Protein AF-A0A1G0I702-F1 (afdb_monomer_lite)

pLDDT: mean 79.01, std 14.7, range [36.5, 93.0]

Radius of gyration: 29.24 Å; chains: 1; bounding box: 63×50×87 Å

Structure (mmCIF, N/CA/C/O backbone):
data_AF-A0A1G0I702-F1
#
_entry.id   AF-A0A1G0I702-F1
#
loop_
_atom_site.group_PDB
_atom_site.id
_atom_site.type_symbol
_atom_site.label_atom_id
_atom_site.label_alt_id
_atom_site.label_comp_id
_atom_site.label_asym_id
_atom_site.label_entity_id
_atom_site.label_seq_id
_atom_site.pdbx_PDB_ins_code
_atom_site.Cartn_x
_atom_site.Cartn_y
_atom_site.Cartn_z
_atom_site.occupancy
_atom_site.B_iso_or_equiv
_atom_site.auth_seq_id
_atom_site.auth_comp_id
_atom_site.auth_asym_id
_atom_site.auth_atom_id
_atom_site.pdbx_PDB_model_num
ATOM 1 N N . MET A 1 1 ? -5.060 -21.323 52.479 1.00 36.50 1 MET A N 1
ATOM 2 C CA . MET A 1 1 ? -6.118 -22.243 52.956 1.00 36.50 1 MET A CA 1
ATOM 3 C C . MET A 1 1 ? -7.042 -21.430 53.844 1.00 36.50 1 MET A C 1
ATOM 5 O O . MET A 1 1 ? -6.517 -20.681 54.644 1.00 36.50 1 MET A O 1
ATOM 9 N N . SER A 1 2 ? -8.364 -21.471 53.784 1.00 40.88 2 SER A N 1
ATOM 10 C CA . SER A 1 2 ? -9.323 -22.079 52.866 1.00 40.88 2 SER A CA 1
ATOM 11 C C . SER A 1 2 ? -10.670 -21.514 53.332 1.00 40.88 2 SER A C 1
ATOM 13 O O . SER A 1 2 ? -11.033 -21.739 54.476 1.00 40.88 2 SER A O 1
ATOM 15 N N . ALA A 1 3 ? -11.400 -20.768 52.501 1.00 46.72 3 ALA A N 1
ATOM 16 C CA . ALA A 1 3 ? -12.809 -20.441 52.765 1.00 46.72 3 ALA A CA 1
ATOM 17 C C . ALA A 1 3 ? -13.720 -21.573 52.247 1.00 46.72 3 ALA A C 1
ATOM 19 O O . ALA A 1 3 ? -14.755 -21.336 51.632 1.00 46.72 3 ALA A O 1
ATOM 20 N N . ARG A 1 4 ? -13.268 -22.820 52.414 1.00 50.94 4 ARG A N 1
ATOM 21 C CA . ARG A 1 4 ? -14.066 -24.028 52.221 1.00 50.94 4 ARG A CA 1
ATOM 22 C C . ARG A 1 4 ? -14.286 -24.553 53.617 1.00 50.94 4 ARG A C 1
ATOM 24 O O . ARG A 1 4 ? -13.293 -24.923 54.224 1.00 50.94 4 ARG A O 1
ATOM 31 N N . ASP A 1 5 ? -15.504 -24.383 54.105 1.00 52.66 5 ASP A N 1
ATOM 32 C CA . ASP A 1 5 ? -16.212 -25.249 55.055 1.00 52.66 5 ASP A CA 1
ATOM 33 C C . ASP A 1 5 ? -17.434 -24.463 55.549 1.00 52.66 5 ASP A C 1
ATOM 35 O O . ASP A 1 5 ? -17.517 -23.995 56.680 1.00 52.66 5 ASP A O 1
ATOM 39 N N . GLN A 1 6 ? -18.385 -24.245 54.639 1.00 52.66 6 GLN A N 1
ATOM 40 C CA . GLN A 1 6 ? -19.774 -24.039 55.033 1.00 52.66 6 GLN A CA 1
ATOM 41 C C . GLN A 1 6 ? -20.537 -25.280 54.586 1.00 52.66 6 GLN A C 1
ATOM 43 O O . GLN A 1 6 ? -20.998 -25.375 53.449 1.00 52.66 6 GLN A O 1
ATOM 48 N N . GLU A 1 7 ? -20.606 -26.262 55.482 1.00 46.88 7 GLU A N 1
ATOM 49 C CA . GLU A 1 7 ? -21.548 -27.371 55.384 1.00 46.88 7 GLU A CA 1
ATOM 50 C C . GLU A 1 7 ? -22.960 -26.815 55.589 1.00 46.88 7 GLU A C 1
ATOM 52 O O . GLU A 1 7 ? -23.367 -26.467 56.698 1.00 46.88 7 GLU A O 1
ATOM 57 N N . PHE A 1 8 ? -23.721 -26.714 54.501 1.00 48.56 8 PHE A N 1
ATOM 58 C CA . PHE A 1 8 ? -25.158 -26.480 54.573 1.00 48.56 8 PHE A CA 1
ATOM 59 C C . PHE A 1 8 ? -25.842 -27.800 54.950 1.00 48.56 8 PHE A C 1
ATOM 61 O O . PHE A 1 8 ? -26.233 -28.591 54.094 1.00 48.56 8 PHE A O 1
ATOM 68 N N . SER A 1 9 ? -25.963 -28.049 56.254 1.00 49.03 9 SER A N 1
ATOM 69 C CA . SER A 1 9 ? -26.798 -29.123 56.792 1.00 49.03 9 SER A CA 1
ATOM 70 C C . SER A 1 9 ? -28.251 -28.648 56.827 1.00 49.03 9 SER A C 1
ATOM 72 O O . SER A 1 9 ? -28.708 -28.015 57.777 1.00 49.03 9 SER A O 1
ATOM 74 N N . GLY A 1 10 ? -28.960 -28.883 55.727 1.00 44.84 10 GLY A N 1
ATOM 75 C CA . GLY A 1 10 ? -30.384 -28.609 55.600 1.00 44.84 10 GLY A CA 1
ATOM 76 C C . GLY A 1 10 ? -31.028 -29.695 54.757 1.00 44.84 10 GLY A C 1
ATOM 77 O O . GLY A 1 10 ? -30.944 -29.668 53.532 1.00 44.84 10 GLY A O 1
ATOM 78 N N . THR A 1 11 ? -31.656 -30.670 55.409 1.00 46.25 11 THR A N 1
ATOM 79 C CA . THR A 1 11 ? -32.408 -31.733 54.739 1.00 46.25 11 THR A CA 1
ATOM 80 C C . THR A 1 11 ? -33.699 -31.141 54.175 1.00 46.25 11 THR A C 1
ATOM 82 O O . THR A 1 11 ? -34.712 -31.049 54.866 1.00 46.25 11 THR A O 1
ATOM 85 N N . VAL A 1 12 ? -33.667 -30.691 52.920 1.00 49.56 12 VAL A N 1
ATOM 86 C CA . VAL A 1 12 ? -34.873 -30.281 52.192 1.00 49.56 12 VAL A CA 1
ATOM 87 C C . VAL A 1 12 ? -35.557 -31.545 51.672 1.00 49.56 12 VAL A C 1
ATOM 89 O O . VAL A 1 12 ? -35.213 -32.062 50.614 1.00 49.56 12 VAL A O 1
ATOM 92 N N . ASN A 1 13 ? -36.525 -32.054 52.437 1.00 48.31 13 ASN A N 1
ATOM 93 C CA . ASN A 1 13 ? -37.488 -33.038 51.943 1.00 48.31 13 ASN A CA 1
ATOM 94 C C . ASN A 1 13 ? -38.507 -32.315 51.059 1.00 48.31 13 ASN A C 1
ATOM 96 O O . ASN A 1 13 ? -39.509 -31.786 51.536 1.00 48.31 13 ASN A O 1
ATOM 100 N N . GLY A 1 14 ? -38.222 -32.277 49.765 1.00 45.75 14 GLY A N 1
ATOM 101 C CA . GLY A 1 14 ? -39.165 -31.876 48.736 1.00 45.75 14 GLY A CA 1
ATOM 102 C C . GLY A 1 14 ? -38.901 -32.719 47.502 1.00 45.75 14 GLY A C 1
ATOM 103 O O . GLY A 1 14 ? -37.824 -32.622 46.921 1.00 45.75 14 GLY A O 1
ATOM 104 N N . ASP A 1 15 ? -39.868 -33.554 47.129 1.00 47.72 15 ASP A N 1
ATOM 105 C CA . ASP A 1 15 ? -39.918 -34.224 45.832 1.00 47.72 15 ASP A CA 1
ATOM 106 C C . ASP A 1 15 ? -39.910 -33.158 44.727 1.00 47.72 15 ASP A C 1
ATOM 108 O O . ASP A 1 15 ? -40.946 -32.616 44.339 1.00 47.72 15 ASP A O 1
ATOM 112 N N . VAL A 1 16 ? -38.722 -32.812 44.232 1.00 49.66 16 VAL A N 1
ATOM 113 C CA . VAL A 1 16 ? -38.569 -31.989 43.034 1.00 49.66 16 VAL A CA 1
ATOM 114 C C . VAL A 1 16 ? -38.440 -32.947 41.863 1.00 49.66 16 VAL A C 1
ATOM 116 O O . VAL A 1 16 ? -37.432 -33.638 41.711 1.00 49.66 16 VAL A O 1
ATOM 119 N N . ALA A 1 17 ? -39.505 -33.015 41.063 1.00 44.12 17 ALA A N 1
ATOM 120 C CA . ALA A 1 17 ? -39.582 -33.775 39.825 1.00 44.12 17 ALA A CA 1
ATOM 121 C C . ALA A 1 17 ? -38.274 -33.642 39.025 1.00 44.12 17 ALA A C 1
ATOM 123 O O . ALA A 1 17 ? -37.922 -32.560 38.554 1.00 44.12 17 ALA A O 1
ATOM 124 N N . GLY A 1 18 ? -37.551 -34.755 38.877 1.00 43.41 18 GLY A N 1
ATOM 125 C CA . GLY A 1 18 ? -36.234 -34.839 38.236 1.00 43.41 18 GLY A CA 1
ATOM 126 C C . GLY A 1 18 ? -36.245 -34.638 36.719 1.00 43.41 18 GLY A C 1
ATOM 127 O O . GLY A 1 18 ? -35.563 -35.368 36.003 1.00 43.41 18 GLY A O 1
ATOM 128 N N . ARG A 1 19 ? -37.049 -33.704 36.201 1.00 47.09 19 ARG A N 1
ATOM 129 C CA . ARG A 1 19 ? -37.295 -33.570 34.764 1.00 47.09 19 ARG A CA 1
ATOM 130 C C . ARG A 1 19 ? -37.347 -32.157 34.198 1.00 47.09 19 ARG A C 1
ATOM 132 O O . ARG A 1 19 ? -37.802 -32.026 33.076 1.00 47.09 19 ARG A O 1
ATOM 139 N N . ASP A 1 20 ? -36.828 -31.149 34.897 1.00 45.62 20 ASP A N 1
ATOM 140 C CA . ASP A 1 20 ? -36.750 -29.797 34.314 1.00 45.62 20 ASP A CA 1
ATOM 141 C C . ASP A 1 20 ? -35.524 -28.973 34.737 1.00 45.62 20 ASP A C 1
ATOM 143 O O . ASP A 1 20 ? -35.542 -27.743 34.747 1.00 45.62 20 ASP A O 1
ATOM 147 N N . VAL A 1 21 ? -34.387 -29.628 34.999 1.00 49.66 21 VAL A N 1
ATOM 148 C CA . VAL A 1 21 ? -33.102 -28.922 34.878 1.00 49.66 21 VAL A CA 1
ATOM 149 C C . VAL A 1 21 ? -32.747 -28.886 33.394 1.00 49.66 21 VAL A C 1
ATOM 151 O O . VAL A 1 21 ? -31.931 -29.668 32.903 1.00 49.66 21 VAL A O 1
ATOM 154 N N . VAL A 1 22 ? -33.398 -27.987 32.654 1.00 49.53 22 VAL A N 1
ATOM 155 C CA . VAL A 1 22 ? -32.920 -27.574 31.336 1.00 49.53 22 VAL A CA 1
ATOM 156 C C . VAL A 1 22 ? -31.589 -26.876 31.584 1.00 49.53 22 VAL A C 1
ATOM 158 O O . VAL A 1 22 ? -31.530 -25.693 31.913 1.00 49.53 22 VAL A O 1
ATOM 161 N N . ASN A 1 23 ? -30.503 -27.641 31.484 1.00 44.97 23 ASN A N 1
ATOM 162 C CA . ASN A 1 23 ? -29.157 -27.106 31.394 1.00 44.97 23 ASN A CA 1
ATOM 163 C C . ASN A 1 23 ? -29.103 -26.326 30.078 1.00 44.97 23 ASN A C 1
ATOM 165 O O . ASN A 1 23 ? -28.787 -26.888 29.027 1.00 44.97 23 ASN A O 1
ATOM 169 N N . ILE A 1 24 ? -29.511 -25.054 30.115 1.00 52.50 24 ILE A N 1
ATOM 170 C CA . ILE A 1 24 ? -29.301 -24.118 29.019 1.00 52.50 24 ILE A CA 1
ATOM 171 C C . ILE A 1 24 ? -27.788 -24.009 28.921 1.00 52.50 24 ILE A C 1
ATOM 173 O O . ILE A 1 24 ? -27.148 -23.248 29.644 1.00 52.50 24 ILE A O 1
ATOM 177 N N . HIS A 1 25 ? -27.213 -24.852 28.072 1.00 45.66 25 HIS A N 1
ATOM 178 C CA . HIS A 1 25 ? -25.818 -24.806 27.702 1.00 45.66 25 HIS A CA 1
ATOM 179 C C . HIS A 1 25 ? -25.663 -23.515 26.902 1.00 45.66 25 HIS A C 1
ATOM 181 O O . HIS A 1 25 ? -25.742 -23.517 25.676 1.00 45.66 25 HIS A O 1
ATOM 187 N N . VAL A 1 26 ? -25.549 -22.382 27.604 1.00 56.44 26 VAL A N 1
ATOM 188 C CA . VAL A 1 26 ? -25.099 -21.133 27.004 1.00 56.44 26 VAL A CA 1
ATOM 189 C C . VAL A 1 26 ? -23.748 -21.505 26.413 1.00 56.44 26 VAL A C 1
ATOM 191 O O . VAL A 1 26 ? -22.863 -21.888 27.185 1.00 56.44 26 VAL A O 1
ATOM 194 N N . PRO A 1 27 ? -23.594 -21.533 25.076 1.00 56.31 27 PRO A N 1
ATOM 195 C CA . PRO A 1 27 ? -22.329 -21.918 24.483 1.00 56.31 27 PRO A CA 1
ATOM 196 C C . PRO A 1 27 ? -21.283 -21.005 25.102 1.00 56.31 27 PRO A C 1
ATOM 198 O O . PRO A 1 27 ? -21.423 -19.784 25.009 1.00 56.31 27 PRO A O 1
ATOM 201 N N . ALA A 1 28 ? -20.322 -21.599 25.819 1.00 60.56 28 ALA A N 1
ATOM 202 C CA . ALA A 1 28 ? -19.328 -20.856 26.572 1.00 60.56 28 ALA A CA 1
ATOM 203 C C . ALA A 1 28 ? -18.748 -19.797 25.639 1.00 60.56 28 ALA A C 1
ATOM 205 O O . ALA A 1 28 ? -18.174 -20.121 24.593 1.00 60.56 28 ALA A O 1
ATOM 206 N N . GLU A 1 29 ? -19.014 -18.531 25.956 1.00 65.00 29 GLU A N 1
ATOM 207 C CA . GLU A 1 29 ? -18.605 -17.441 25.098 1.00 65.00 29 GLU A CA 1
ATOM 208 C C . GLU A 1 29 ? -17.083 -17.525 24.981 1.00 65.00 29 GLU A C 1
ATOM 210 O O . GLU A 1 29 ? -16.388 -17.451 25.995 1.00 65.00 29 GLU A O 1
ATOM 215 N N . LYS A 1 30 ? -16.574 -17.780 23.763 1.00 73.88 30 LYS A N 1
ATOM 216 C CA . LYS A 1 30 ? -15.134 -17.979 23.547 1.00 73.88 30 LYS A CA 1
ATOM 217 C C . LYS A 1 30 ? -14.366 -16.863 24.256 1.00 73.88 30 LYS A C 1
ATOM 219 O O . LYS A 1 30 ? -14.691 -15.692 24.018 1.00 73.88 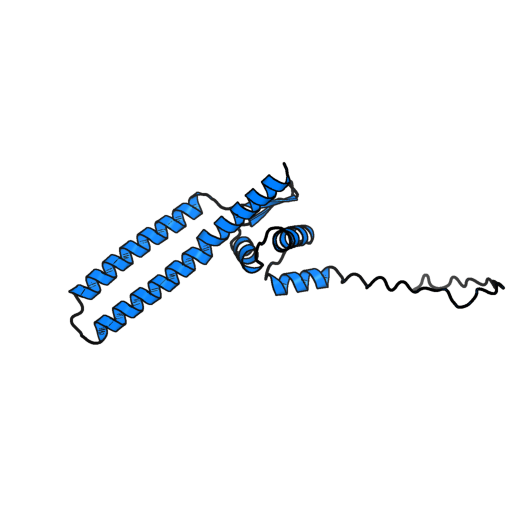30 LYS A O 1
ATOM 224 N N . PRO A 1 31 ? -13.369 -17.193 25.094 1.00 80.94 31 PRO A N 1
ATOM 225 C CA . PRO A 1 31 ? -12.647 -16.190 25.856 1.00 80.94 31 PRO A CA 1
ATOM 226 C C . PRO A 1 31 ? -12.035 -15.143 24.918 1.00 80.94 31 PRO A C 1
ATOM 228 O O . PRO A 1 31 ? -11.618 -15.440 23.797 1.00 80.94 31 PRO A O 1
ATOM 231 N N . GLU A 1 32 ? -11.985 -13.887 25.369 1.00 80.75 32 GLU A N 1
ATOM 232 C CA . GLU A 1 32 ? -11.518 -12.759 24.547 1.00 80.75 32 GLU A CA 1
ATOM 233 C C . GLU A 1 32 ? -10.096 -12.983 24.005 1.00 80.75 32 GLU A C 1
ATOM 235 O O . GLU A 1 32 ? -9.785 -12.563 22.891 1.00 80.75 32 GLU A O 1
ATOM 240 N N . SER A 1 33 ? -9.253 -13.705 24.748 1.00 81.50 33 SER A N 1
ATOM 241 C CA . SER A 1 33 ? -7.916 -14.118 24.311 1.00 81.50 33 SER A CA 1
ATOM 242 C C . SER A 1 33 ? -7.949 -14.979 23.043 1.00 81.50 33 SER A C 1
ATOM 244 O O . SER A 1 33 ? -7.163 -14.750 22.122 1.00 81.50 33 SER A O 1
ATOM 246 N N . GLU A 1 34 ? -8.882 -15.929 22.947 1.00 84.94 34 GLU A N 1
ATOM 247 C CA . GLU A 1 34 ? -9.066 -16.761 21.756 1.00 84.94 34 GLU A CA 1
ATOM 248 C C . GLU A 1 34 ? -9.600 -15.949 20.579 1.00 84.94 34 GLU A C 1
ATOM 250 O O . GLU A 1 34 ? -9.150 -16.135 19.448 1.00 84.94 34 GLU A O 1
ATOM 255 N N . ARG A 1 35 ? -10.520 -15.010 20.832 1.00 83.81 35 ARG A N 1
ATOM 256 C CA . ARG A 1 35 ? -11.051 -14.115 19.792 1.00 83.81 35 ARG A CA 1
ATOM 257 C C . ARG A 1 35 ? -9.971 -13.194 19.234 1.00 83.81 35 ARG A C 1
ATOM 259 O O . ARG A 1 35 ? -9.855 -13.058 18.019 1.00 83.81 35 ARG A O 1
ATOM 266 N N . GLN A 1 36 ? -9.129 -12.620 20.092 1.00 86.25 36 GLN A N 1
ATOM 267 C CA . GLN A 1 36 ? -7.986 -11.816 19.656 1.00 86.25 36 GLN A CA 1
ATOM 268 C C . GLN A 1 36 ? -6.950 -12.653 18.904 1.00 86.25 36 GLN A C 1
ATOM 270 O O . GLN A 1 36 ? -6.420 -12.196 17.891 1.00 86.25 36 GLN A O 1
ATOM 275 N N . ALA A 1 37 ? -6.690 -13.889 19.341 1.00 85.94 37 ALA A N 1
ATOM 276 C CA . ALA A 1 37 ? -5.799 -14.798 18.627 1.00 85.94 37 ALA A CA 1
ATOM 277 C C . ALA A 1 37 ? -6.349 -15.166 17.239 1.00 85.94 37 ALA A C 1
ATOM 279 O O . ALA A 1 37 ? -5.601 -15.149 16.261 1.00 85.94 37 ALA A O 1
ATOM 280 N N . ALA A 1 38 ? -7.650 -15.451 17.133 1.00 86.25 38 ALA A N 1
ATOM 281 C CA . ALA A 1 38 ? -8.316 -15.728 15.863 1.00 86.25 38 ALA A CA 1
ATOM 282 C C . ALA A 1 38 ? -8.287 -14.506 14.934 1.00 86.25 38 ALA A C 1
ATOM 284 O O . ALA A 1 38 ? -7.903 -14.631 13.772 1.00 86.25 38 ALA A O 1
ATOM 285 N N . PHE A 1 39 ? -8.594 -13.319 15.463 1.00 87.69 39 PHE A N 1
ATOM 286 C CA . PHE A 1 39 ? -8.521 -12.068 14.713 1.00 87.69 39 PHE A CA 1
ATOM 287 C C . PHE A 1 39 ? -7.100 -11.801 14.210 1.00 87.69 39 PHE A C 1
ATOM 289 O O . PHE A 1 39 ? -6.909 -11.580 13.019 1.00 87.69 39 PHE A O 1
ATOM 296 N N . LYS A 1 40 ? -6.086 -11.922 15.076 1.00 88.69 40 LYS A N 1
ATOM 297 C CA . LYS A 1 40 ? -4.675 -11.758 14.699 1.00 88.69 40 LYS A CA 1
ATOM 298 C C . LYS A 1 40 ? -4.238 -12.776 13.645 1.00 88.69 40 LYS A C 1
ATOM 300 O O . LYS A 1 40 ? -3.482 -12.419 12.751 1.00 88.69 40 LYS A O 1
ATOM 305 N N . ARG A 1 41 ? -4.702 -14.028 13.714 1.00 87.88 41 ARG A N 1
ATOM 306 C CA . ARG A 1 41 ? -4.420 -15.038 12.676 1.00 87.88 41 ARG A CA 1
ATOM 307 C C . ARG A 1 41 ? -5.069 -14.684 11.339 1.00 87.88 41 ARG A C 1
ATOM 309 O O . ARG A 1 41 ? -4.458 -14.907 10.303 1.00 87.88 41 ARG A O 1
ATOM 316 N N . HIS A 1 42 ? -6.282 -14.137 11.367 1.00 86.62 42 HIS A N 1
ATOM 317 C CA . HIS A 1 42 ? -7.043 -13.812 10.165 1.00 86.62 42 HIS A CA 1
ATOM 318 C C . HIS A 1 42 ? -6.584 -12.510 9.489 1.00 86.62 42 HIS A C 1
ATOM 320 O O . HIS A 1 42 ? -6.481 -12.444 8.267 1.00 86.62 42 HIS A O 1
ATOM 326 N N . THR A 1 43 ? -6.303 -11.469 10.273 1.00 85.81 43 THR A N 1
ATOM 327 C CA . THR A 1 43 ? -5.996 -10.124 9.765 1.00 85.81 43 THR A CA 1
ATOM 328 C C . THR A 1 43 ? -4.520 -9.756 9.902 1.00 85.81 43 THR A C 1
ATOM 330 O O . THR A 1 43 ? -4.056 -8.842 9.233 1.00 85.81 43 THR A O 1
ATOM 333 N N . GLY A 1 44 ? -3.753 -10.430 10.762 1.00 85.94 44 GLY A N 1
ATOM 334 C CA . GLY A 1 44 ? -2.383 -10.031 11.099 1.00 85.94 44 GLY A CA 1
ATOM 335 C C . GLY A 1 44 ? -2.295 -8.786 11.991 1.00 85.94 44 GLY A C 1
ATOM 336 O O . GLY A 1 44 ? -1.193 -8.343 12.304 1.00 85.94 44 GLY A O 1
ATOM 337 N N . ILE A 1 45 ? -3.428 -8.218 12.417 1.00 87.31 45 ILE A N 1
ATOM 338 C CA . ILE A 1 45 ? -3.485 -6.982 13.201 1.00 87.31 45 ILE A CA 1
ATOM 339 C C . ILE A 1 45 ? -3.416 -7.309 14.695 1.00 87.31 45 ILE A C 1
ATOM 341 O O . ILE A 1 45 ? -4.187 -8.119 15.210 1.00 87.31 45 ILE A O 1
ATOM 345 N N . HIS A 1 46 ? -2.524 -6.627 15.414 1.00 87.25 46 HIS A N 1
ATOM 346 C CA . HIS A 1 46 ? -2.498 -6.629 16.876 1.00 87.25 46 HIS A CA 1
ATOM 347 C C . HIS A 1 46 ? -3.095 -5.316 17.398 1.00 87.25 46 HIS A C 1
ATOM 349 O O . HIS A 1 46 ? -2.538 -4.246 17.156 1.00 87.25 46 HIS A O 1
ATOM 355 N N . CYS A 1 47 ? -4.240 -5.386 18.079 1.00 86.44 47 CYS A N 1
ATOM 356 C CA . CYS A 1 47 ? -4.980 -4.210 18.541 1.00 86.44 47 CYS A CA 1
ATOM 357 C C . CYS A 1 47 ? -5.779 -4.500 19.825 1.00 86.44 47 CYS A C 1
ATOM 359 O O . CYS A 1 47 ? -5.901 -5.652 20.239 1.00 86.44 47 CYS A O 1
ATOM 361 N N . SER A 1 48 ? -6.301 -3.450 20.469 1.00 87.38 48 SER A N 1
ATOM 362 C CA . SER A 1 48 ? -7.167 -3.586 21.647 1.00 87.38 48 SER A CA 1
ATOM 363 C C . SER A 1 48 ? -8.552 -4.132 21.274 1.00 87.38 48 SER A C 1
ATOM 365 O O . SER A 1 48 ? -8.971 -4.076 20.116 1.00 87.38 48 SER A O 1
ATOM 367 N N . ARG A 1 49 ? -9.300 -4.623 22.271 1.00 86.75 49 ARG A N 1
ATOM 368 C CA . ARG A 1 49 ? -10.658 -5.165 22.086 1.00 86.75 49 ARG A CA 1
ATOM 369 C C . ARG A 1 49 ? -11.603 -4.196 21.366 1.00 86.75 49 ARG A C 1
ATOM 371 O O . ARG A 1 49 ? -12.353 -4.613 20.490 1.00 86.75 49 ARG A O 1
ATOM 378 N N . GLU A 1 50 ? -11.573 -2.916 21.728 1.00 86.50 50 GLU A N 1
ATOM 379 C CA . GLU A 1 50 ? -12.439 -1.899 21.115 1.00 86.50 50 GLU A CA 1
ATOM 380 C C . GLU A 1 50 ? -12.131 -1.715 19.625 1.00 86.50 50 GLU A C 1
ATOM 382 O O . GLU A 1 50 ? -13.038 -1.702 18.794 1.00 86.50 50 GLU A O 1
ATOM 387 N N . VAL A 1 51 ? -10.840 -1.656 19.282 1.00 87.81 51 VAL A N 1
ATOM 388 C CA . VAL A 1 51 ? -10.380 -1.545 17.895 1.00 87.81 51 VAL A CA 1
ATOM 389 C C . VAL A 1 51 ? -10.796 -2.776 17.096 1.00 87.81 51 VAL A C 1
ATOM 391 O O . VAL A 1 51 ? -11.317 -2.632 15.992 1.00 87.81 51 VAL A O 1
AT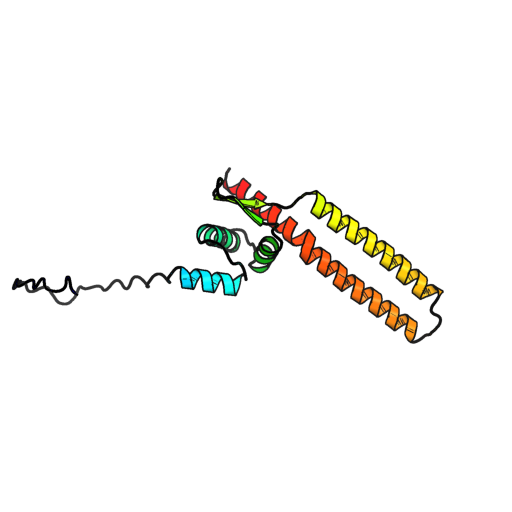OM 394 N N . ARG A 1 52 ? -10.608 -3.979 17.662 1.00 90.38 52 ARG A N 1
ATOM 395 C CA . ARG A 1 52 ? -11.014 -5.247 17.040 1.00 90.38 52 ARG A CA 1
ATOM 396 C C . ARG A 1 52 ? -12.491 -5.216 16.665 1.00 90.38 52 ARG A C 1
ATOM 398 O O . ARG A 1 52 ? -12.816 -5.463 15.511 1.00 90.38 52 ARG A O 1
ATOM 405 N N . HIS A 1 53 ? -13.364 -4.851 17.604 1.00 89.19 53 HIS A N 1
ATOM 406 C CA . HIS A 1 53 ? -14.802 -4.780 17.346 1.00 89.19 53 HIS A CA 1
ATOM 407 C C . HIS A 1 53 ? -15.160 -3.794 16.226 1.00 89.19 53 HIS A C 1
ATOM 409 O O . HIS A 1 53 ? -16.028 -4.094 15.408 1.00 89.19 53 HIS A O 1
ATOM 415 N N . HIS A 1 54 ? -14.496 -2.637 16.145 1.00 88.00 54 HIS A N 1
ATOM 416 C CA . HIS A 1 54 ? -14.733 -1.698 15.040 1.00 88.00 54 HIS A CA 1
ATOM 417 C C . HIS A 1 54 ? -14.225 -2.229 13.701 1.00 88.00 54 HIS A C 1
ATOM 419 O O . HIS A 1 54 ? -14.903 -2.062 12.689 1.00 88.00 54 HIS A O 1
ATOM 425 N N . LEU A 1 55 ? -13.059 -2.877 13.677 1.00 89.00 55 LEU A N 1
ATOM 426 C CA . LEU A 1 55 ? -12.522 -3.485 12.460 1.00 89.00 55 LEU A CA 1
ATOM 427 C C . LEU A 1 55 ? -13.398 -4.648 11.976 1.00 89.00 55 LEU A C 1
ATOM 429 O O . LEU A 1 55 ? -13.665 -4.740 10.782 1.00 89.00 55 LEU A O 1
ATOM 433 N N . GLU A 1 56 ? -13.902 -5.481 12.887 1.00 90.12 56 GLU A N 1
ATOM 434 C CA . GLU A 1 56 ? -14.851 -6.557 12.571 1.00 90.12 56 GLU A CA 1
ATOM 435 C C . GLU A 1 56 ? -16.139 -6.000 11.959 1.00 90.12 56 GLU A C 1
ATOM 437 O O . GLU A 1 56 ? -16.531 -6.439 10.882 1.00 90.12 56 GLU A O 1
ATOM 442 N N . ARG A 1 57 ? -16.731 -4.948 12.545 1.00 88.56 57 ARG A N 1
ATOM 443 C CA . ARG A 1 57 ? -17.914 -4.294 11.954 1.00 88.56 57 ARG A CA 1
ATOM 444 C C . ARG A 1 57 ? -17.648 -3.726 10.563 1.00 88.56 57 ARG A C 1
ATOM 446 O O . ARG A 1 57 ? -18.512 -3.809 9.695 1.00 88.56 57 ARG A O 1
ATOM 453 N N . LEU A 1 58 ? -16.471 -3.138 10.334 1.00 87.81 58 LEU A N 1
ATOM 454 C CA . LEU A 1 58 ? -16.088 -2.645 9.008 1.00 87.81 58 LEU A CA 1
ATOM 455 C C . LEU A 1 58 ? -16.014 -3.788 7.987 1.00 87.81 58 LEU A C 1
ATOM 457 O O . LEU A 1 58 ? -16.434 -3.618 6.842 1.00 87.81 58 LEU A O 1
ATOM 461 N N . MET A 1 59 ? -15.529 -4.957 8.399 1.00 89.88 59 MET A N 1
ATOM 462 C CA . MET A 1 59 ? -15.471 -6.130 7.531 1.00 89.88 59 MET A CA 1
ATOM 463 C C . MET A 1 59 ? -16.858 -6.716 7.251 1.00 89.88 59 MET A C 1
ATOM 465 O O . MET A 1 59 ? -17.174 -6.998 6.098 1.00 89.88 59 MET A O 1
ATOM 469 N N . GLU A 1 60 ? -17.693 -6.852 8.281 1.00 88.81 60 GLU A N 1
ATOM 470 C CA . GLU A 1 60 ? -19.014 -7.486 8.188 1.00 88.81 60 GLU A CA 1
ATOM 471 C C . GLU A 1 60 ? -20.050 -6.613 7.469 1.00 88.81 60 GLU A C 1
ATOM 473 O O . GLU A 1 60 ? -20.809 -7.113 6.642 1.00 88.81 60 GLU A O 1
ATOM 478 N N . HIS A 1 61 ? -20.078 -5.306 7.749 1.00 88.69 61 HIS A N 1
ATOM 479 C CA . HIS A 1 61 ? -21.161 -4.425 7.290 1.00 88.69 61 HIS A CA 1
ATOM 480 C C . HIS A 1 61 ? -20.773 -3.472 6.159 1.00 88.69 61 HIS A C 1
ATOM 482 O O . HIS A 1 61 ? -21.646 -2.970 5.455 1.00 88.69 61 HIS A O 1
ATOM 488 N N . HIS A 1 62 ? -19.480 -3.208 5.964 1.00 84.38 62 HIS A N 1
ATOM 489 C CA . HIS A 1 62 ? -19.018 -2.183 5.020 1.00 84.38 62 HIS A CA 1
ATOM 490 C C . HIS A 1 62 ? -18.134 -2.736 3.894 1.00 84.38 62 HIS A C 1
ATOM 492 O O . HIS A 1 62 ? -17.595 -1.971 3.086 1.00 84.38 62 HIS A O 1
ATOM 498 N N . GLY A 1 63 ? -18.019 -4.067 3.806 1.00 86.56 63 GLY A N 1
ATOM 499 C CA . GLY A 1 63 ? -17.343 -4.763 2.711 1.00 86.56 63 GLY A CA 1
ATOM 500 C C . GLY A 1 63 ? -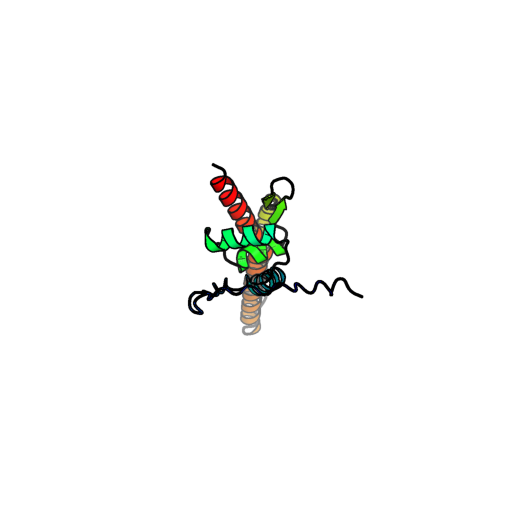15.844 -4.480 2.641 1.00 86.56 63 GLY A C 1
ATOM 501 O O . GLY A 1 63 ? -15.273 -4.478 1.550 1.00 86.56 63 GLY A O 1
ATOM 502 N N . PHE A 1 64 ? -15.209 -4.175 3.775 1.00 89.50 64 PHE A N 1
ATOM 503 C CA . PHE A 1 64 ? -13.754 -4.087 3.846 1.00 89.50 64 PHE A CA 1
ATOM 504 C C . PHE A 1 64 ? -13.151 -5.481 3.975 1.00 89.50 64 PHE A C 1
ATOM 506 O O . PHE A 1 64 ? -13.608 -6.306 4.763 1.00 89.50 64 PHE A O 1
ATOM 513 N N . THR A 1 65 ? -12.083 -5.747 3.233 1.00 89.75 65 THR A N 1
ATOM 514 C CA . THR A 1 65 ? -11.370 -7.018 3.377 1.00 89.75 65 THR A CA 1
ATOM 515 C C . THR A 1 65 ? -10.364 -6.958 4.527 1.00 89.75 65 THR A C 1
ATOM 517 O O . THR A 1 65 ? -9.780 -5.910 4.825 1.00 89.75 65 THR A O 1
ATOM 520 N N . ALA A 1 66 ? -10.095 -8.115 5.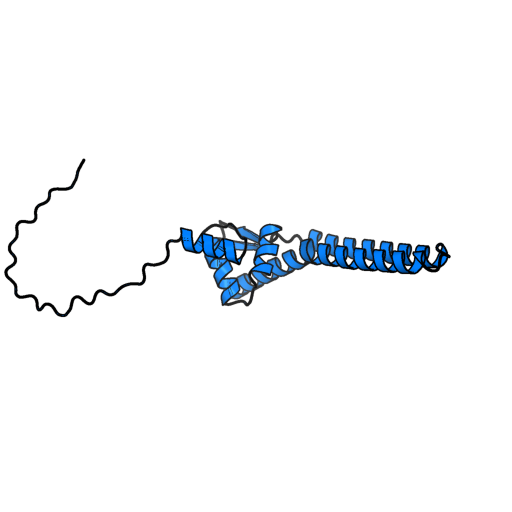142 1.00 88.94 66 ALA A N 1
ATOM 521 C CA . ALA A 1 66 ? -9.066 -8.253 6.176 1.00 88.94 66 ALA A CA 1
ATOM 522 C C . ALA A 1 66 ? -7.706 -7.708 5.710 1.00 88.94 66 ALA A C 1
ATOM 524 O O . ALA A 1 66 ? -7.022 -7.013 6.455 1.00 88.94 66 ALA A O 1
ATOM 525 N N . GLN A 1 67 ? -7.332 -7.986 4.457 1.00 87.62 67 GLN A N 1
ATOM 526 C CA . GLN A 1 67 ? -6.049 -7.572 3.893 1.00 87.62 67 GLN A CA 1
ATOM 527 C C . GLN A 1 67 ? -5.947 -6.056 3.688 1.00 87.62 67 GLN A C 1
ATOM 529 O O . GLN A 1 67 ? -4.881 -5.486 3.912 1.00 87.62 67 GLN A O 1
ATOM 534 N N . GLU A 1 68 ? -7.024 -5.389 3.267 1.00 87.25 68 GLU A N 1
ATOM 535 C CA . GLU A 1 68 ? -7.035 -3.931 3.098 1.00 87.25 68 GLU A CA 1
ATOM 536 C C . GLU A 1 68 ? -6.853 -3.217 4.435 1.00 87.25 68 GLU A C 1
ATOM 538 O O . GLU A 1 68 ? -6.013 -2.319 4.545 1.00 87.25 68 GLU A O 1
ATOM 543 N N . LEU A 1 69 ? -7.601 -3.646 5.457 1.00 87.75 69 LEU A N 1
ATOM 544 C CA . LEU A 1 69 ? -7.498 -3.089 6.804 1.00 87.75 69 LEU A CA 1
ATOM 545 C C . LEU A 1 69 ? -6.133 -3.387 7.424 1.00 87.75 69 LEU A C 1
ATOM 547 O O . LEU A 1 69 ? -5.532 -2.494 8.014 1.00 87.75 69 LEU A O 1
ATOM 551 N N . ALA A 1 70 ? -5.603 -4.596 7.226 1.00 88.31 70 ALA A N 1
ATOM 552 C CA . ALA A 1 70 ? -4.280 -4.975 7.710 1.00 88.31 70 ALA A CA 1
ATOM 553 C C . ALA A 1 70 ? -3.173 -4.113 7.106 1.00 88.31 70 ALA A C 1
ATOM 555 O O . ALA A 1 70 ? -2.308 -3.626 7.828 1.00 88.31 70 ALA A O 1
ATOM 556 N N . ARG A 1 71 ? -3.213 -3.871 5.790 1.00 86.44 71 ARG A N 1
ATOM 557 C CA . ARG A 1 71 ? -2.245 -2.985 5.126 1.00 86.44 71 ARG A CA 1
ATOM 558 C C . ARG A 1 71 ? -2.355 -1.558 5.651 1.00 86.44 71 ARG A C 1
ATOM 560 O O . ARG A 1 71 ? -1.343 -0.968 6.010 1.00 86.44 71 ARG A O 1
ATOM 567 N N . ALA A 1 72 ? -3.570 -1.018 5.738 1.00 86.19 72 ALA A N 1
ATOM 568 C CA . ALA A 1 72 ? -3.796 0.336 6.237 1.00 86.19 72 ALA A CA 1
ATOM 569 C C . ALA A 1 72 ? -3.378 0.511 7.709 1.00 86.19 72 ALA A C 1
ATOM 571 O O . ALA A 1 72 ? -2.825 1.553 8.067 1.00 86.19 72 ALA A O 1
ATOM 572 N N . TRP A 1 73 ? -3.581 -0.518 8.535 1.00 88.06 73 TRP A N 1
ATOM 573 C CA . TRP A 1 73 ? -3.147 -0.557 9.929 1.00 88.06 73 TRP A CA 1
ATOM 574 C C . TRP A 1 73 ? -1.624 -0.659 10.062 1.00 88.06 73 TRP A C 1
ATOM 576 O O . TRP A 1 73 ? -1.010 0.163 10.733 1.00 88.06 73 TRP A O 1
ATOM 586 N N . ASN A 1 74 ? -0.994 -1.619 9.379 1.00 85.44 74 ASN A N 1
ATOM 587 C CA . ASN A 1 74 ? 0.446 -1.878 9.497 1.00 85.44 74 ASN A CA 1
ATOM 588 C C . ASN A 1 74 ? 1.307 -0.740 8.932 1.00 85.44 74 ASN A C 1
ATOM 590 O O . ASN A 1 74 ? 2.396 -0.488 9.436 1.00 85.44 74 ASN A O 1
ATOM 594 N N . VAL A 1 75 ? 0.813 -0.028 7.915 1.00 83.38 75 VAL A N 1
ATOM 595 C CA . VAL A 1 75 ? 1.467 1.174 7.364 1.00 83.38 75 VAL A CA 1
ATOM 596 C C . VAL A 1 75 ? 1.223 2.411 8.248 1.00 83.38 75 VAL A C 1
ATOM 598 O O . VAL A 1 75 ? 1.797 3.469 8.014 1.00 83.38 75 VAL A O 1
ATOM 601 N N . GLY A 1 76 ? 0.374 2.314 9.278 1.00 81.81 76 GLY A N 1
ATOM 602 C CA . GLY A 1 76 ? 0.052 3.433 10.169 1.00 81.81 76 GLY A CA 1
ATOM 603 C C . GLY A 1 76 ? -0.835 4.503 9.524 1.00 81.81 76 GLY A C 1
ATOM 604 O O . GLY A 1 76 ? -0.942 5.617 10.036 1.00 81.81 76 GLY A O 1
ATOM 605 N N . SER A 1 77 ? -1.484 4.176 8.400 1.00 84.00 77 SER A N 1
ATOM 606 C CA . SER A 1 77 ? -2.469 5.054 7.753 1.00 84.00 77 SER A CA 1
ATOM 607 C C . SER A 1 77 ? -3.790 5.103 8.529 1.00 84.00 77 SER A C 1
ATOM 609 O O . SER A 1 77 ? -4.527 6.083 8.417 1.00 84.00 77 SER A O 1
ATOM 611 N N . LEU A 1 78 ? -4.080 4.071 9.327 1.00 86.19 78 LEU A N 1
ATOM 612 C CA . LEU A 1 78 ? -5.181 4.020 10.287 1.00 86.19 78 LEU A CA 1
ATOM 613 C C . LEU A 1 78 ? -4.632 4.088 11.708 1.00 86.19 78 LEU A C 1
ATOM 615 O O . LEU A 1 78 ? -3.762 3.302 12.076 1.00 86.19 78 LEU A O 1
ATOM 619 N N . VAL A 1 79 ? -5.175 4.999 12.512 1.00 86.56 79 VAL A N 1
ATOM 620 C CA . VAL A 1 79 ? -4.815 5.151 13.924 1.00 86.56 79 VAL A CA 1
ATOM 621 C C . VAL A 1 79 ? -6.087 5.155 14.760 1.00 86.56 79 VAL A C 1
ATOM 623 O O . VAL A 1 79 ? -7.100 5.734 14.370 1.00 86.56 79 VAL A O 1
ATOM 626 N N . TRP A 1 80 ? -6.048 4.498 15.915 1.00 87.81 80 TRP A N 1
ATOM 627 C CA . TRP A 1 80 ? -7.144 4.566 16.873 1.00 87.81 80 TRP A CA 1
ATOM 628 C C . TRP A 1 80 ? -7.095 5.876 17.658 1.00 87.81 80 TRP A C 1
ATOM 630 O O . TRP A 1 80 ? -6.117 6.155 18.351 1.00 87.81 80 TRP A O 1
ATOM 640 N N . ASP A 1 81 ? -8.163 6.662 17.568 1.00 86.06 81 ASP A N 1
ATOM 641 C CA . ASP A 1 81 ? -8.358 7.854 18.381 1.00 86.06 81 ASP A CA 1
ATOM 642 C C . ASP A 1 81 ? -9.099 7.469 19.669 1.00 86.06 81 ASP A C 1
ATOM 644 O O . ASP A 1 81 ? -10.291 7.154 19.646 1.00 86.06 81 ASP A O 1
ATOM 648 N N . GLN A 1 82 ? -8.378 7.485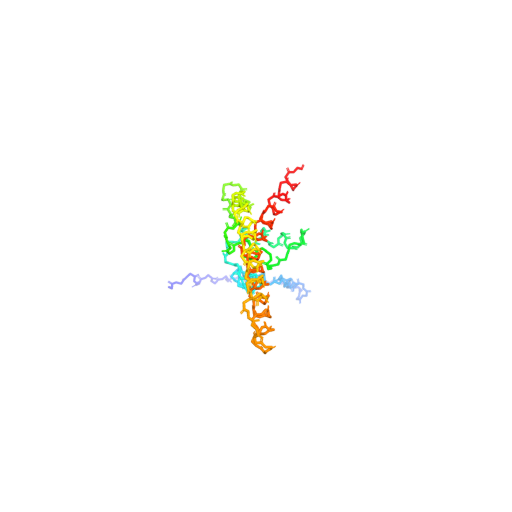 20.793 1.00 83.94 82 GLN A N 1
ATOM 649 C CA . GLN A 1 82 ? -8.921 7.143 22.112 1.00 83.94 82 GLN A CA 1
ATOM 650 C C . GLN A 1 82 ? -9.992 8.136 22.585 1.00 83.94 82 GLN A C 1
ATOM 652 O O . GLN A 1 82 ? -10.942 7.732 23.250 1.00 83.94 82 GLN A O 1
ATOM 657 N N . GLN A 1 83 ? -9.870 9.423 22.235 1.00 80.88 83 GLN A N 1
ATOM 658 C CA . GLN A 1 83 ? -10.804 10.458 22.694 1.00 80.88 83 GLN A CA 1
ATOM 659 C C . GLN A 1 83 ? -12.140 10.353 21.962 1.00 80.88 83 GLN A C 1
ATOM 661 O O . GLN A 1 83 ? -13.200 10.411 22.578 1.00 80.88 83 GLN A O 1
ATOM 666 N N . ALA A 1 84 ? -12.085 10.150 20.646 1.00 77.88 84 ALA A N 1
ATOM 667 C CA . ALA A 1 84 ? -13.274 10.025 19.811 1.00 77.88 84 ALA A CA 1
ATOM 668 C C . ALA A 1 84 ? -13.783 8.574 19.673 1.00 77.88 84 ALA A C 1
ATOM 670 O O . ALA A 1 84 ? -14.771 8.350 18.973 1.00 77.88 84 ALA A O 1
ATOM 671 N N . ARG A 1 85 ? -13.106 7.593 20.301 1.00 83.19 85 ARG A N 1
ATOM 672 C CA . ARG A 1 85 ? -13.371 6.140 20.203 1.00 83.19 85 ARG A CA 1
ATOM 673 C C . ARG A 1 85 ? -13.641 5.670 18.764 1.00 83.19 85 ARG A C 1
ATOM 675 O O . ARG A 1 85 ? -14.588 4.922 18.494 1.00 83.19 85 ARG A O 1
ATOM 682 N N . ARG A 1 86 ? -12.823 6.148 17.821 1.00 83.69 86 ARG A N 1
ATOM 683 C CA . ARG A 1 86 ? -12.986 5.889 16.379 1.00 83.69 86 ARG A CA 1
ATOM 684 C C . ARG A 1 86 ? -11.656 5.669 15.669 1.00 83.69 86 ARG A C 1
ATOM 686 O O . ARG A 1 86 ? -10.592 6.010 16.182 1.00 83.69 86 ARG A O 1
ATOM 693 N N . LEU A 1 87 ? -11.730 5.123 14.457 1.00 83.44 87 LEU A N 1
ATOM 694 C CA . LEU A 1 87 ? -10.567 4.955 13.590 1.00 83.44 87 LEU A CA 1
ATOM 695 C C . LEU A 1 87 ? -10.362 6.246 12.798 1.00 83.44 87 LEU A C 1
ATOM 697 O O . LEU A 1 87 ? -11.179 6.622 11.966 1.00 83.44 87 LEU A O 1
ATOM 701 N N . ARG A 1 88 ? -9.261 6.942 13.053 1.00 83.06 88 ARG A N 1
ATOM 702 C CA . ARG A 1 88 ? -8.909 8.156 12.324 1.00 83.06 88 ARG A CA 1
ATOM 703 C C . ARG A 1 88 ? -7.958 7.815 11.186 1.00 83.06 88 ARG A C 1
ATOM 705 O O . ARG A 1 88 ? -7.024 7.028 11.362 1.00 83.06 88 ARG A O 1
ATOM 712 N N . SER A 1 89 ? -8.165 8.437 10.026 1.00 82.44 89 SER A N 1
ATOM 713 C CA . SER A 1 89 ? -7.158 8.389 8.973 1.00 82.44 89 SER A CA 1
ATOM 714 C C . SER A 1 89 ? -5.992 9.310 9.356 1.00 82.44 89 SER A C 1
ATOM 716 O O . SER A 1 89 ? -6.167 10.490 9.661 1.00 82.44 89 SER A O 1
ATOM 718 N N . ASN A 1 90 ? -4.780 8.760 9.370 1.00 78.44 90 ASN A N 1
ATOM 719 C CA . ASN A 1 90 ? -3.535 9.529 9.447 1.00 78.44 90 ASN A CA 1
ATOM 720 C C . ASN A 1 90 ? -2.930 9.723 8.042 1.00 78.44 90 ASN A C 1
ATOM 722 O O . ASN A 1 90 ? -1.748 10.015 7.882 1.00 78.44 90 ASN A O 1
ATOM 726 N N . ALA A 1 91 ? -3.740 9.527 6.997 1.00 70.44 91 ALA A N 1
ATOM 727 C CA . ALA A 1 91 ? -3.309 9.617 5.612 1.00 70.44 91 ALA A CA 1
ATOM 728 C C . ALA A 1 91 ? -3.041 11.082 5.234 1.00 70.44 91 ALA A C 1
ATOM 730 O O . ALA A 1 91 ? -3.952 11.815 4.826 1.00 70.44 91 ALA A O 1
ATOM 731 N N . ARG A 1 92 ? -1.782 11.522 5.335 1.00 73.31 92 ARG A N 1
ATOM 732 C CA . ARG A 1 92 ? -1.391 12.867 4.899 1.00 73.31 92 ARG A CA 1
ATOM 733 C C . ARG A 1 92 ? -1.602 12.982 3.393 1.00 73.31 92 ARG A C 1
ATOM 735 O O . ARG A 1 92 ? -1.200 12.120 2.617 1.00 73.31 92 ARG A O 1
ATOM 742 N N . LYS A 1 93 ? -2.223 14.081 2.950 1.00 71.12 93 LYS A N 1
ATOM 743 C CA . LYS A 1 93 ? -2.392 14.363 1.512 1.00 71.12 93 LYS A CA 1
ATOM 744 C C . LYS A 1 93 ? -1.046 14.416 0.779 1.00 71.12 93 LYS A C 1
ATOM 746 O O . LYS A 1 93 ? -0.987 13.988 -0.368 1.00 71.12 93 LYS A O 1
ATOM 751 N N . LEU A 1 94 ? -0.000 14.872 1.474 1.00 72.31 94 LEU A N 1
ATOM 752 C CA . LEU A 1 94 ? 1.372 14.927 0.974 1.00 72.31 94 LEU A CA 1
ATOM 753 C C . LEU A 1 94 ? 1.932 13.548 0.621 1.00 72.31 94 LEU A C 1
ATOM 755 O O . LEU A 1 94 ? 2.568 13.405 -0.418 1.00 72.31 94 LEU A O 1
ATOM 759 N N . ASP A 1 95 ? 1.647 12.529 1.428 1.00 73.94 95 ASP A N 1
ATOM 760 C CA . ASP A 1 95 ? 2.163 11.181 1.193 1.00 73.94 95 ASP A CA 1
ATOM 761 C C . ASP A 1 95 ? 1.521 10.561 -0.059 1.00 73.94 95 ASP A C 1
ATOM 763 O O . ASP A 1 95 ? 2.185 9.861 -0.822 1.00 73.94 95 ASP A O 1
ATOM 767 N N . LEU A 1 96 ? 0.250 10.888 -0.328 1.00 76.50 96 LEU A N 1
ATOM 768 C CA . LEU A 1 96 ? -0.428 10.479 -1.558 1.00 76.50 96 LEU A CA 1
ATOM 769 C C . LEU A 1 96 ? 0.210 11.158 -2.777 1.00 76.50 96 LEU A C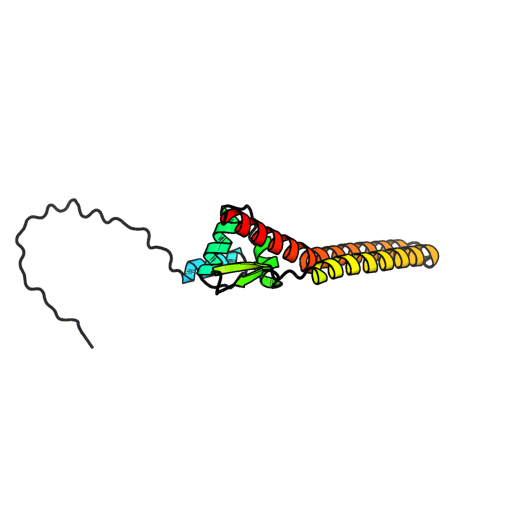 1
ATOM 771 O O . LEU A 1 96 ? 0.508 10.498 -3.770 1.00 76.50 96 LEU A O 1
ATOM 775 N N . THR A 1 97 ? 0.439 12.474 -2.705 1.00 81.56 97 THR A N 1
ATOM 776 C CA . THR A 1 97 ? 1.086 13.217 -3.798 1.00 81.56 97 THR A CA 1
ATOM 777 C C . THR A 1 97 ? 2.523 12.764 -4.022 1.00 81.56 97 THR A C 1
ATOM 779 O O . THR A 1 97 ? 2.940 12.658 -5.170 1.00 81.56 97 THR A O 1
ATOM 782 N N . ALA A 1 98 ? 3.258 12.431 -2.958 1.00 80.75 98 ALA A N 1
ATOM 783 C CA . ALA A 1 98 ? 4.609 11.893 -3.046 1.00 80.75 98 ALA A CA 1
ATOM 784 C C . ALA A 1 98 ? 4.621 10.506 -3.706 1.00 80.75 98 ALA A C 1
ATOM 786 O O . ALA A 1 98 ? 5.471 10.250 -4.554 1.00 80.75 98 ALA A O 1
ATOM 787 N N . GLY A 1 99 ? 3.645 9.642 -3.396 1.00 80.00 99 GLY A N 1
ATOM 788 C CA . GLY A 1 99 ? 3.479 8.350 -4.068 1.00 80.00 99 GLY A CA 1
ATOM 789 C C . GLY A 1 99 ? 3.233 8.494 -5.575 1.00 80.00 99 GLY A C 1
ATOM 790 O O . GLY A 1 99 ? 3.894 7.836 -6.379 1.00 80.00 99 GLY A O 1
ATOM 791 N N . TRP A 1 100 ? 2.342 9.408 -5.975 1.00 83.75 100 TRP A N 1
ATOM 792 C CA . TRP A 1 100 ? 2.078 9.695 -7.392 1.00 83.75 100 TRP A CA 1
ATOM 793 C C . TRP A 1 100 ? 3.265 10.352 -8.105 1.00 83.75 100 TRP A C 1
ATOM 795 O O . TRP A 1 100 ? 3.600 9.957 -9.221 1.00 83.75 100 TRP A O 1
ATOM 805 N N . ALA A 1 101 ? 3.932 11.313 -7.463 1.00 86.44 101 ALA A N 1
ATOM 806 C CA . ALA A 1 101 ? 5.131 11.946 -8.006 1.00 86.44 101 ALA A CA 1
ATOM 807 C C . ALA A 1 101 ? 6.271 10.929 -8.171 1.00 86.44 101 ALA A C 1
ATOM 809 O O . ALA A 1 101 ? 6.917 10.893 -9.216 1.00 86.44 101 ALA A O 1
ATOM 810 N N . GLY A 1 102 ? 6.466 10.046 -7.187 1.00 84.50 102 GLY A N 1
ATOM 811 C CA . GLY A 1 102 ? 7.421 8.943 -7.266 1.00 84.50 102 GLY A CA 1
ATOM 812 C C . GLY A 1 102 ? 7.124 8.001 -8.433 1.00 84.50 102 GLY A C 1
ATOM 813 O O . GLY A 1 102 ? 8.036 7.644 -9.175 1.00 84.50 102 GLY A O 1
ATOM 814 N N . MET A 1 103 ? 5.849 7.661 -8.666 1.00 86.31 103 MET A N 1
ATOM 815 C CA . MET A 1 103 ? 5.449 6.884 -9.847 1.00 86.31 103 MET A CA 1
ATOM 816 C C . MET A 1 103 ? 5.783 7.605 -11.155 1.00 86.31 103 MET A C 1
ATOM 818 O O . MET A 1 103 ? 6.323 6.980 -12.067 1.00 86.31 103 MET A O 1
ATOM 822 N N . ALA A 1 104 ? 5.510 8.910 -11.248 1.00 87.81 104 ALA A N 1
ATOM 823 C CA . ALA A 1 104 ? 5.827 9.693 -12.440 1.00 87.81 104 ALA A CA 1
ATOM 824 C C . ALA A 1 104 ? 7.338 9.704 -12.723 1.00 87.81 104 ALA A C 1
ATOM 826 O O . ALA A 1 104 ? 7.752 9.404 -13.840 1.00 87.81 104 ALA A O 1
ATOM 827 N N . VAL A 1 105 ? 8.166 9.950 -11.702 1.00 89.50 105 VAL A N 1
ATOM 828 C CA . VAL A 1 105 ? 9.633 9.921 -11.828 1.00 89.50 105 VAL A CA 1
ATOM 829 C C . VAL A 1 105 ? 10.124 8.542 -12.275 1.00 89.50 105 VAL A C 1
ATOM 831 O O . VAL A 1 105 ? 10.901 8.451 -13.223 1.00 89.50 105 VAL A O 1
ATOM 834 N N . MET A 1 106 ? 9.631 7.463 -11.659 1.00 87.12 106 MET A N 1
ATOM 835 C CA . MET A 1 106 ? 9.999 6.091 -12.038 1.00 87.12 106 MET A CA 1
ATOM 836 C C . MET A 1 106 ? 9.588 5.754 -13.473 1.00 87.12 106 MET A C 1
ATOM 838 O O . MET A 1 106 ? 10.334 5.085 -14.187 1.00 87.12 106 MET A O 1
ATOM 842 N N . THR A 1 107 ? 8.429 6.246 -13.917 1.00 89.50 107 THR A N 1
ATOM 843 C CA . THR A 1 107 ? 7.966 6.074 -15.301 1.00 89.50 107 THR A CA 1
ATOM 844 C C . THR A 1 107 ? 8.908 6.779 -16.273 1.00 89.50 107 THR A C 1
ATOM 846 O O . THR A 1 107 ? 9.311 6.194 -17.276 1.00 89.50 107 THR A O 1
ATOM 849 N N . THR A 1 108 ? 9.324 8.008 -15.961 1.00 90.75 108 THR A N 1
ATOM 850 C CA . THR A 1 108 ? 10.283 8.756 -16.784 1.00 90.75 108 THR A CA 1
ATOM 851 C C . THR A 1 108 ? 11.630 8.039 -16.869 1.00 90.75 108 THR A C 1
ATOM 853 O O . THR A 1 108 ? 12.173 7.887 -17.962 1.00 90.75 108 THR A O 1
ATOM 856 N N . VAL A 1 109 ? 12.146 7.533 -15.742 1.00 89.06 109 VAL A N 1
ATOM 857 C CA . VAL A 1 109 ? 13.392 6.746 -15.711 1.00 89.06 109 VAL A CA 1
ATOM 858 C C . VAL A 1 109 ? 13.266 5.479 -16.559 1.00 89.06 109 VAL A C 1
ATOM 860 O O . VAL A 1 109 ? 14.187 5.164 -17.311 1.00 89.06 109 VAL A O 1
ATOM 863 N N . LEU A 1 110 ? 12.124 4.781 -16.504 1.00 90.44 110 LEU A N 1
ATOM 864 C CA . LEU A 1 110 ? 11.872 3.619 -17.357 1.00 90.44 110 LEU A CA 1
ATOM 865 C C . LEU A 1 110 ? 11.921 3.995 -18.839 1.00 90.44 110 LEU A C 1
ATOM 867 O O . LEU A 1 110 ? 12.589 3.312 -19.610 1.00 90.44 110 LEU A O 1
ATOM 871 N N . VAL A 1 111 ? 11.230 5.063 -19.246 1.00 90.62 111 VAL A N 1
ATOM 872 C CA . VAL A 1 111 ? 11.213 5.501 -20.650 1.00 90.62 111 VAL A CA 1
ATOM 873 C C . VAL A 1 111 ? 12.632 5.797 -21.132 1.00 90.62 111 VAL A C 1
ATOM 875 O O . VAL A 1 111 ? 13.020 5.319 -22.196 1.00 90.62 111 VAL A O 1
ATOM 878 N N . ILE A 1 112 ? 13.431 6.503 -20.327 1.00 89.81 112 ILE A N 1
ATOM 879 C CA . ILE A 1 112 ? 14.838 6.779 -20.646 1.00 89.81 112 ILE A CA 1
ATOM 880 C C . ILE A 1 112 ? 15.628 5.470 -20.778 1.00 89.81 112 ILE A C 1
ATOM 882 O O . ILE A 1 112 ? 16.311 5.275 -21.781 1.00 89.81 112 ILE A O 1
ATOM 886 N N . ALA A 1 113 ? 15.495 4.546 -19.823 1.00 87.25 113 ALA A N 1
ATOM 887 C CA . ALA A 1 113 ? 16.197 3.264 -19.852 1.00 87.25 113 ALA A CA 1
ATOM 888 C C . ALA A 1 113 ? 15.808 2.407 -21.071 1.00 87.25 113 ALA A C 1
ATOM 890 O O . ALA A 1 113 ? 16.667 1.771 -21.685 1.00 87.25 113 ALA A O 1
ATOM 891 N N . LEU A 1 114 ? 14.528 2.406 -21.456 1.00 89.12 114 LEU A N 1
ATOM 892 C CA . LEU A 1 114 ? 14.042 1.712 -22.650 1.00 89.12 114 LEU A CA 1
ATOM 893 C C . LEU A 1 114 ? 14.629 2.327 -23.922 1.00 89.12 114 LEU A C 1
ATOM 895 O O . LEU A 1 114 ? 15.114 1.591 -24.781 1.00 89.12 114 LEU A O 1
ATOM 899 N N . VAL A 1 115 ? 14.636 3.659 -24.025 1.00 90.00 115 VAL A N 1
ATOM 900 C CA . VAL A 1 115 ? 15.234 4.386 -25.155 1.00 90.00 115 VAL A CA 1
ATOM 901 C C . VAL A 1 115 ? 16.729 4.081 -25.251 1.00 90.00 115 VAL A C 1
ATOM 903 O O . VAL A 1 115 ? 17.198 3.650 -26.305 1.00 90.00 115 VAL A O 1
ATOM 906 N N . GLU A 1 116 ? 17.479 4.207 -24.155 1.00 88.50 116 GLU A N 1
ATOM 907 C CA . GLU A 1 116 ? 18.913 3.901 -24.149 1.00 88.50 116 GLU A CA 1
ATOM 908 C C . GLU A 1 116 ? 19.193 2.444 -24.527 1.00 88.50 116 GLU A C 1
ATOM 910 O O . GLU A 1 116 ? 20.073 2.185 -25.347 1.00 88.50 116 GLU A O 1
ATOM 915 N N . THR A 1 117 ? 18.418 1.492 -23.999 1.00 87.56 117 THR A N 1
ATOM 916 C CA . THR A 1 117 ? 18.569 0.067 -24.335 1.00 87.56 117 THR A CA 1
ATOM 917 C C . THR A 1 117 ? 18.267 -0.191 -25.812 1.00 87.56 117 THR A C 1
ATOM 919 O O . THR A 1 117 ? 18.950 -0.986 -26.459 1.00 87.56 117 THR A O 1
ATOM 922 N N . MET A 1 118 ? 17.274 0.501 -26.381 1.00 86.62 118 MET A N 1
ATOM 923 C CA . MET A 1 118 ? 16.916 0.360 -27.792 1.00 86.62 118 MET A CA 1
ATOM 924 C C . MET A 1 118 ? 18.006 0.863 -28.739 1.00 86.62 118 MET A C 1
ATOM 926 O O . MET A 1 118 ? 18.244 0.197 -29.751 1.00 86.62 118 MET A O 1
ATOM 930 N N . PHE A 1 119 ? 18.657 1.984 -28.411 1.00 88.62 119 PHE A N 1
ATOM 931 C CA . PHE A 1 119 ? 19.653 2.630 -29.273 1.00 88.62 119 PHE A CA 1
ATOM 932 C C . PHE A 1 119 ? 21.096 2.171 -29.031 1.00 88.62 119 PHE A C 1
ATOM 934 O O . PHE A 1 119 ? 21.876 2.143 -29.979 1.00 88.62 119 PHE A O 1
ATOM 941 N N . ARG A 1 120 ? 21.476 1.816 -27.796 1.00 86.69 120 ARG A N 1
ATOM 942 C CA . ARG A 1 120 ? 22.872 1.477 -27.452 1.00 86.69 120 ARG A CA 1
ATOM 943 C C . ARG A 1 120 ? 23.183 -0.016 -27.476 1.00 86.69 120 ARG A C 1
ATOM 945 O O . ARG A 1 120 ? 24.345 -0.377 -27.634 1.00 86.69 120 ARG A O 1
ATOM 952 N N . VAL A 1 121 ? 22.189 -0.892 -27.303 1.00 85.06 121 VAL A N 1
ATOM 953 C CA . VAL A 1 121 ? 22.425 -2.343 -27.258 1.00 85.06 121 VAL A CA 1
ATOM 954 C C . VAL A 1 121 ? 22.166 -2.961 -28.628 1.00 85.06 121 VAL A C 1
ATOM 956 O O . VAL A 1 121 ? 21.021 -3.124 -29.048 1.00 85.06 121 VAL A O 1
ATOM 959 N N . THR A 1 122 ? 23.243 -3.350 -29.309 1.00 85.50 122 THR A N 1
ATOM 960 C CA . THR A 1 122 ? 23.192 -3.981 -30.642 1.00 85.50 122 THR A CA 1
ATOM 961 C C . THR A 1 122 ? 23.081 -5.508 -30.575 1.00 85.50 122 THR A C 1
ATOM 963 O O . THR A 1 122 ? 22.740 -6.151 -31.563 1.00 85.50 122 THR A O 1
ATOM 966 N N . SER A 1 123 ? 23.364 -6.113 -29.414 1.00 87.62 123 SER A N 1
ATOM 967 C CA . SER A 1 123 ? 23.347 -7.572 -29.256 1.00 87.62 123 SER A CA 1
ATOM 968 C C . SER A 1 123 ? 21.918 -8.138 -29.341 1.00 87.62 123 SER A C 1
ATOM 970 O O . SER A 1 123 ? 21.062 -7.732 -28.546 1.00 87.62 123 SER A O 1
ATOM 972 N N . PRO A 1 124 ? 21.653 -9.111 -30.237 1.00 83.62 124 PRO A N 1
ATOM 973 C CA . PRO A 1 124 ? 20.310 -9.644 -30.482 1.00 83.62 124 PRO A CA 1
ATOM 974 C C . PRO A 1 124 ? 19.753 -10.473 -29.317 1.00 83.62 124 PRO A C 1
ATOM 976 O O . PRO A 1 124 ? 18.539 -10.584 -29.180 1.00 83.62 124 PRO A O 1
ATOM 979 N N . TYR A 1 125 ? 20.616 -11.016 -28.453 1.00 87.12 125 TYR A N 1
ATOM 980 C CA . TYR A 1 125 ? 20.205 -11.822 -27.297 1.00 87.12 125 TYR A CA 1
ATOM 981 C C . TYR A 1 125 ? 20.155 -11.011 -25.998 1.00 87.12 125 TYR A C 1
ATOM 983 O O . TYR A 1 125 ? 19.286 -11.228 -25.157 1.00 87.12 125 TYR A O 1
ATOM 991 N N . LEU A 1 126 ? 21.057 -10.037 -25.839 1.00 86.88 126 LEU A N 1
ATOM 992 C CA . LEU A 1 126 ? 21.132 -9.227 -24.621 1.00 86.88 126 LEU A CA 1
ATOM 993 C C . LEU A 1 126 ? 20.012 -8.178 -24.562 1.00 86.88 126 LEU A C 1
ATOM 995 O O . LEU A 1 126 ? 19.446 -7.928 -23.501 1.00 86.88 126 LEU A O 1
ATOM 999 N N . LYS A 1 127 ? 19.658 -7.593 -25.712 1.00 86.56 127 LYS A N 1
ATOM 1000 C CA . LYS A 1 127 ? 18.606 -6.579 -25.829 1.00 86.56 127 LYS A CA 1
ATOM 1001 C C . LYS A 1 127 ? 17.238 -7.052 -25.303 1.00 86.56 127 LYS A C 1
ATOM 1003 O O . LYS A 1 127 ? 16.702 -6.374 -24.428 1.00 86.56 127 LYS A O 1
ATOM 1008 N N . PRO A 1 128 ? 16.662 -8.187 -25.752 1.00 88.06 128 PRO A N 1
ATOM 1009 C CA . PRO A 1 128 ? 15.369 -8.643 -25.242 1.00 88.06 128 PRO A CA 1
ATOM 1010 C C . PRO A 1 128 ? 15.419 -9.009 -23.754 1.00 88.06 128 PRO A C 1
ATOM 1012 O O . PRO A 1 128 ? 14.468 -8.714 -23.034 1.00 88.06 128 PRO A O 1
ATOM 1015 N N . ALA A 1 129 ? 16.528 -9.580 -23.271 1.00 89.31 129 ALA A N 1
ATOM 1016 C CA . ALA A 1 129 ? 16.692 -9.912 -21.856 1.00 89.31 129 ALA A CA 1
ATOM 1017 C C . ALA A 1 129 ? 16.685 -8.658 -20.964 1.00 89.31 129 ALA A C 1
ATOM 1019 O O . ALA A 1 129 ? 15.994 -8.630 -19.945 1.00 89.31 129 ALA A O 1
ATOM 1020 N N . LEU A 1 130 ? 17.398 -7.600 -21.369 1.00 88.94 130 LEU A N 1
ATOM 1021 C CA . LEU A 1 130 ? 17.419 -6.327 -20.645 1.00 88.94 130 LEU A CA 1
ATOM 1022 C C . LEU A 1 130 ? 16.050 -5.642 -20.654 1.00 88.94 130 LEU A C 1
ATOM 1024 O O . LEU A 1 130 ? 15.590 -5.212 -19.601 1.00 88.94 130 LEU A O 1
ATOM 1028 N N . LEU A 1 131 ? 15.375 -5.590 -21.806 1.00 89.25 131 LEU A N 1
ATOM 1029 C CA . LEU A 1 131 ? 14.031 -5.008 -21.913 1.00 89.25 131 LEU A CA 1
ATOM 1030 C C . LEU A 1 131 ? 13.008 -5.765 -21.061 1.00 89.25 131 LEU A C 1
ATOM 1032 O O . LEU A 1 131 ? 12.179 -5.158 -20.388 1.00 89.25 131 LEU A O 1
ATOM 1036 N N . PHE A 1 132 ? 13.069 -7.097 -21.064 1.00 89.75 132 PHE A N 1
ATOM 1037 C CA . PHE A 1 132 ? 12.200 -7.906 -20.219 1.00 89.75 132 PHE A CA 1
ATOM 1038 C C . PHE A 1 132 ? 12.485 -7.650 -18.734 1.00 89.75 132 PHE A C 1
ATOM 1040 O O . PHE A 1 132 ? 11.559 -7.397 -17.964 1.00 89.75 132 PHE A O 1
ATOM 1047 N N . GLY A 1 133 ? 13.763 -7.641 -18.342 1.00 89.44 133 GLY A N 1
ATOM 1048 C CA . GLY A 1 133 ? 14.184 -7.367 -16.970 1.00 89.44 133 GLY A CA 1
ATOM 1049 C C . GLY A 1 133 ? 13.731 -5.996 -16.465 1.00 89.44 133 GLY A C 1
ATOM 1050 O O . GLY A 1 133 ? 13.178 -5.907 -15.368 1.00 89.44 133 GLY A O 1
ATOM 1051 N N . THR A 1 134 ? 13.892 -4.936 -17.265 1.00 88.88 134 THR A N 1
ATOM 1052 C CA . THR A 1 134 ? 13.465 -3.579 -16.881 1.00 88.88 134 THR A CA 1
ATOM 1053 C C . THR A 1 134 ? 11.947 -3.464 -16.770 1.00 88.88 134 THR A C 1
ATOM 1055 O O . THR A 1 134 ? 11.453 -2.885 -15.801 1.00 88.88 134 THR A O 1
ATOM 1058 N N . CYS A 1 135 ? 11.192 -4.074 -17.688 1.00 89.19 135 CYS A N 1
ATOM 1059 C CA . CYS A 1 135 ? 9.730 -4.122 -17.614 1.00 89.19 135 CYS A CA 1
ATOM 1060 C C . CYS A 1 135 ? 9.238 -4.869 -16.366 1.00 89.19 135 CYS A C 1
ATOM 1062 O O . CYS A 1 135 ? 8.352 -4.383 -15.661 1.00 89.19 135 CYS A O 1
ATOM 1064 N N . VAL A 1 136 ? 9.825 -6.030 -16.061 1.00 93.00 136 VAL A N 1
ATOM 1065 C CA . VAL A 1 136 ? 9.471 -6.811 -14.868 1.00 93.00 136 VAL A CA 1
ATOM 1066 C C . VAL A 1 136 ? 9.792 -6.024 -13.597 1.00 93.00 136 VAL A C 1
ATOM 1068 O O . VAL A 1 136 ? 8.923 -5.883 -12.734 1.00 93.00 136 VAL A O 1
ATOM 1071 N N . ALA A 1 137 ? 10.994 -5.448 -13.502 1.00 88.94 137 ALA A N 1
ATOM 1072 C CA . ALA A 1 137 ? 11.397 -4.624 -12.364 1.00 88.94 137 ALA A CA 1
ATOM 1073 C C . ALA A 1 137 ? 10.451 -3.432 -12.159 1.00 88.94 137 ALA A C 1
ATOM 1075 O O . ALA A 1 137 ? 10.042 -3.156 -11.030 1.00 88.94 137 ALA A O 1
ATOM 1076 N N . TYR A 1 138 ? 10.039 -2.772 -13.245 1.00 89.56 138 TYR A N 1
ATOM 1077 C CA . TYR A 1 138 ? 9.073 -1.682 -13.180 1.00 89.56 138 TYR A CA 1
ATOM 1078 C C . TYR A 1 138 ? 7.718 -2.143 -12.639 1.00 89.56 138 TYR A C 1
ATOM 1080 O O . TYR A 1 138 ? 7.218 -1.546 -11.691 1.00 89.56 138 TYR A O 1
ATOM 1088 N N . ILE A 1 139 ? 7.153 -3.241 -13.156 1.00 90.50 139 ILE A N 1
ATOM 1089 C CA . ILE A 1 139 ? 5.872 -3.776 -12.662 1.00 90.50 139 ILE A CA 1
ATOM 1090 C C . ILE A 1 139 ? 5.952 -4.086 -11.163 1.00 90.50 139 ILE A C 1
ATOM 1092 O O . ILE A 1 139 ? 5.030 -3.746 -10.416 1.00 90.50 139 ILE A O 1
ATOM 1096 N N . PHE A 1 140 ? 7.046 -4.706 -10.709 1.00 91.81 140 PHE A N 1
ATOM 1097 C CA . PHE A 1 140 ? 7.251 -4.991 -9.289 1.00 91.81 140 PHE A CA 1
ATOM 1098 C C . PHE A 1 140 ? 7.321 -3.713 -8.452 1.00 91.81 140 PHE A C 1
ATOM 1100 O O . PHE A 1 140 ? 6.625 -3.618 -7.440 1.00 91.81 140 PHE A O 1
ATOM 1107 N N . MET A 1 141 ? 8.088 -2.713 -8.889 1.00 87.12 141 MET A N 1
ATOM 1108 C CA . MET A 1 141 ? 8.218 -1.437 -8.179 1.00 87.12 141 MET A CA 1
ATOM 1109 C C . MET A 1 141 ? 6.903 -0.654 -8.158 1.00 87.12 141 MET A C 1
ATOM 1111 O O . MET A 1 141 ? 6.501 -0.161 -7.107 1.00 87.12 141 MET A O 1
ATOM 1115 N N . THR A 1 142 ? 6.173 -0.602 -9.272 1.00 87.88 142 THR A N 1
ATOM 1116 C CA . THR A 1 142 ? 4.846 0.023 -9.349 1.00 87.88 142 THR A CA 1
ATOM 1117 C C . THR A 1 142 ? 3.862 -0.660 -8.407 1.00 87.88 142 THR A C 1
ATOM 1119 O O . THR A 1 142 ? 3.179 0.015 -7.633 1.00 87.88 142 THR A O 1
ATOM 1122 N N . LYS A 1 143 ? 3.815 -2.001 -8.405 1.00 87.50 143 LYS A N 1
ATOM 1123 C CA . LYS A 1 143 ? 2.986 -2.751 -7.452 1.00 87.50 143 LYS A CA 1
ATOM 1124 C C . LYS A 1 143 ? 3.389 -2.466 -6.012 1.00 87.50 143 LYS A C 1
ATOM 1126 O O . LYS A 1 143 ? 2.510 -2.277 -5.177 1.00 87.50 143 LYS A O 1
ATOM 1131 N N . PHE A 1 144 ? 4.685 -2.413 -5.724 1.00 87.06 144 PHE A N 1
ATOM 1132 C CA . PHE A 1 144 ? 5.179 -2.102 -4.389 1.00 87.06 144 PHE A CA 1
ATOM 1133 C C . PHE A 1 144 ? 4.727 -0.709 -3.936 1.00 87.06 144 PHE A C 1
ATOM 1135 O O . PHE A 1 144 ? 4.119 -0.592 -2.876 1.00 87.06 144 PHE A O 1
ATOM 1142 N N . VAL A 1 145 ? 4.919 0.328 -4.760 1.00 85.94 145 VAL A N 1
ATOM 1143 C CA . VAL A 1 145 ? 4.480 1.699 -4.448 1.00 85.94 145 VAL A CA 1
ATOM 1144 C C . VAL A 1 145 ? 2.968 1.751 -4.225 1.00 85.94 145 VAL A C 1
ATOM 1146 O O . VAL A 1 145 ? 2.516 2.297 -3.217 1.00 85.94 145 VAL A O 1
ATOM 1149 N N . LEU A 1 146 ? 2.175 1.130 -5.103 1.00 85.00 146 LEU A N 1
ATOM 1150 C CA . LEU A 1 146 ? 0.718 1.058 -4.959 1.00 85.00 146 LEU A CA 1
ATOM 1151 C C . LEU A 1 146 ? 0.297 0.398 -3.641 1.00 85.00 146 LEU A C 1
ATOM 1153 O O . LEU A 1 146 ? -0.545 0.941 -2.926 1.00 85.00 146 LEU A O 1
ATOM 1157 N N . LEU A 1 147 ? 0.878 -0.759 -3.311 1.00 85.12 147 LEU A N 1
ATOM 1158 C CA . LEU A 1 147 ? 0.525 -1.532 -2.119 1.00 85.12 147 LEU A CA 1
ATOM 1159 C C . LEU A 1 147 ? 1.022 -0.893 -0.818 1.00 85.12 147 LEU A C 1
ATOM 1161 O O . LEU A 1 147 ? 0.345 -1.025 0.200 1.00 85.12 147 LEU A O 1
ATOM 1165 N N . ALA A 1 148 ? 2.174 -0.223 -0.845 1.00 81.69 148 ALA A N 1
ATOM 1166 C CA . ALA A 1 148 ? 2.807 0.342 0.342 1.00 81.69 148 ALA A CA 1
ATOM 1167 C C . ALA A 1 148 ? 2.346 1.770 0.654 1.00 81.69 148 ALA A C 1
ATOM 1169 O O . ALA A 1 148 ? 2.310 2.148 1.820 1.00 81.69 148 ALA A O 1
ATOM 1170 N N . THR A 1 149 ? 1.992 2.566 -0.361 1.00 80.12 149 THR A N 1
ATOM 1171 C CA . THR A 1 149 ? 1.697 3.998 -0.170 1.00 80.12 149 THR A CA 1
ATOM 1172 C C . THR A 1 149 ? 0.255 4.349 -0.519 1.00 80.12 149 THR A C 1
ATOM 1174 O O . THR A 1 149 ? -0.477 4.857 0.327 1.00 80.12 149 THR A O 1
ATOM 1177 N N . ILE A 1 150 ? -0.199 4.026 -1.732 1.00 81.38 150 ILE A N 1
ATOM 1178 C CA . ILE A 1 150 ? -1.477 4.529 -2.255 1.00 81.38 150 ILE A CA 1
ATOM 1179 C C . ILE A 1 150 ? -2.667 3.778 -1.644 1.00 81.38 150 ILE A C 1
ATOM 1181 O O . ILE A 1 150 ? -3.564 4.398 -1.072 1.00 81.38 150 ILE A O 1
ATOM 1185 N N . LEU A 1 151 ? -2.688 2.445 -1.734 1.00 85.25 151 LEU A N 1
ATOM 1186 C CA . LEU A 1 151 ? -3.818 1.635 -1.263 1.00 85.25 151 LEU A CA 1
ATOM 1187 C C . LEU A 1 151 ? -4.090 1.781 0.246 1.00 85.25 151 LEU A C 1
ATOM 1189 O O . LEU A 1 151 ? -5.251 1.991 0.597 1.00 85.25 151 LEU A O 1
ATOM 1193 N N . PRO A 1 152 ? -3.083 1.751 1.146 1.00 83.56 152 PRO A N 1
ATOM 1194 C CA . PRO A 1 152 ? -3.293 1.968 2.581 1.00 83.56 152 PRO A CA 1
ATOM 1195 C C . PRO A 1 152 ? -4.005 3.291 2.886 1.00 83.56 152 PRO A C 1
ATOM 1197 O O . PRO A 1 152 ? -4.909 3.342 3.722 1.00 83.56 152 PRO A O 1
ATOM 1200 N N . GLN A 1 153 ? -3.645 4.354 2.165 1.00 84.00 153 GLN A N 1
ATOM 1201 C CA . GLN A 1 153 ? -4.217 5.684 2.354 1.00 84.00 153 GLN A CA 1
ATOM 1202 C C . GLN A 1 153 ? -5.631 5.803 1.800 1.00 84.00 153 GLN A C 1
ATOM 1204 O O . GLN A 1 153 ? -6.486 6.430 2.427 1.00 84.00 153 GLN A O 1
ATOM 1209 N N . VAL A 1 154 ? -5.894 5.198 0.640 1.00 84.69 154 VAL A N 1
ATOM 1210 C CA . VAL A 1 154 ? -7.243 5.145 0.063 1.00 84.69 154 VAL A CA 1
ATOM 1211 C C . VAL A 1 154 ? -8.180 4.382 0.997 1.00 84.69 154 VAL A C 1
ATOM 1213 O O . VAL A 1 154 ? -9.258 4.887 1.316 1.00 84.69 154 VAL A O 1
ATOM 1216 N N . THR A 1 155 ? -7.750 3.225 1.509 1.00 86.19 155 THR A N 1
ATOM 1217 C CA . THR A 1 155 ? -8.515 2.453 2.497 1.00 86.19 155 THR A CA 1
ATOM 1218 C C . THR A 1 155 ? -8.765 3.271 3.759 1.00 86.19 155 THR A C 1
ATOM 1220 O O . THR A 1 155 ? -9.907 3.353 4.206 1.00 86.19 155 THR A O 1
ATOM 1223 N N . ALA A 1 156 ? -7.743 3.943 4.301 1.00 85.62 156 ALA A N 1
ATOM 1224 C CA . ALA A 1 156 ? -7.892 4.762 5.503 1.00 85.62 156 ALA A CA 1
ATOM 1225 C C . ALA A 1 156 ? -8.912 5.902 5.325 1.00 85.62 156 ALA A C 1
ATOM 1227 O O . ALA A 1 156 ? -9.759 6.117 6.191 1.00 85.62 156 ALA A O 1
ATOM 1228 N N . ARG A 1 157 ? -8.892 6.589 4.175 1.00 85.94 157 ARG A N 1
ATOM 1229 C CA . ARG A 1 157 ? -9.888 7.626 3.849 1.00 85.94 157 ARG A CA 1
ATOM 1230 C C . ARG A 1 157 ? -11.289 7.056 3.655 1.00 85.94 157 ARG A C 1
ATOM 1232 O O . ARG A 1 157 ? -12.265 7.689 4.047 1.00 85.94 157 ARG A O 1
ATOM 1239 N N . ARG A 1 158 ? -11.407 5.867 3.055 1.00 87.44 158 ARG A N 1
ATOM 1240 C CA . ARG A 1 158 ? -12.698 5.186 2.882 1.00 87.44 158 ARG A CA 1
ATOM 1241 C C . ARG A 1 158 ? -13.295 4.797 4.237 1.00 87.44 158 ARG A C 1
ATOM 1243 O O . ARG A 1 158 ? -14.495 4.982 4.428 1.00 87.44 158 ARG A O 1
ATOM 1250 N N . VAL A 1 159 ? -12.474 4.314 5.174 1.00 85.94 159 VAL A N 1
ATOM 1251 C CA . VAL A 1 159 ? -12.898 4.023 6.555 1.00 85.94 159 VAL A CA 1
ATOM 1252 C C . VAL A 1 159 ? -13.400 5.292 7.242 1.00 85.94 159 VAL A C 1
ATOM 1254 O O . VAL A 1 159 ? -14.511 5.288 7.764 1.00 85.94 159 VAL A O 1
ATOM 1257 N N . GLU A 1 160 ? -12.644 6.391 7.172 1.00 86.44 160 GLU A N 1
ATOM 1258 C CA . GLU A 1 160 ? -13.047 7.669 7.776 1.00 86.44 160 GLU A CA 1
ATOM 1259 C C . GLU A 1 160 ? -14.371 8.190 7.200 1.00 86.44 160 GLU A C 1
ATOM 1261 O O . GLU A 1 160 ? -15.259 8.578 7.956 1.00 86.44 160 GLU A O 1
ATOM 1266 N N . LYS A 1 161 ? -14.545 8.133 5.873 1.00 86.50 161 LYS A N 1
ATOM 1267 C CA . LYS A 1 161 ? -15.805 8.518 5.223 1.00 86.50 161 LYS A CA 1
ATOM 1268 C C . LYS A 1 161 ? -16.977 7.656 5.702 1.00 86.50 161 LYS A C 1
ATOM 1270 O O . LYS A 1 161 ? -18.009 8.191 6.082 1.00 86.50 161 LYS A O 1
ATOM 1275 N N . THR A 1 162 ? -16.789 6.338 5.733 1.00 86.06 162 THR A N 1
ATOM 1276 C CA . THR A 1 162 ? -17.824 5.389 6.175 1.00 86.06 162 THR A CA 1
ATOM 1277 C C . THR A 1 162 ? -18.237 5.659 7.622 1.00 86.06 162 THR A C 1
ATOM 1279 O O . THR A 1 162 ? -19.417 5.625 7.953 1.00 86.06 162 THR A O 1
ATOM 1282 N N . GLN A 1 163 ? -17.275 5.978 8.490 1.00 84.25 163 GLN A N 1
ATOM 1283 C CA . GLN A 1 163 ? -17.557 6.320 9.882 1.00 84.25 163 GLN A CA 1
ATOM 1284 C C . GLN A 1 163 ? -18.250 7.676 10.037 1.00 84.25 163 GLN A C 1
ATOM 1286 O O . GLN A 1 163 ? -19.088 7.814 10.921 1.00 84.25 163 GLN A O 1
ATOM 1291 N N . ALA A 1 164 ? -17.939 8.658 9.187 1.00 82.12 164 ALA A N 1
ATOM 1292 C CA . ALA A 1 164 ? -18.644 9.938 9.172 1.00 82.12 164 ALA A CA 1
ATOM 1293 C C . ALA A 1 164 ? -20.103 9.790 8.707 1.00 82.12 164 ALA A C 1
ATOM 1295 O O . ALA A 1 164 ? -20.983 10.454 9.248 1.00 82.12 164 ALA A O 1
ATOM 1296 N N . ASP A 1 165 ? -20.359 8.906 7.740 1.00 80.88 165 ASP A N 1
ATOM 1297 C CA . ASP A 1 165 ? -21.709 8.632 7.239 1.00 80.88 165 ASP A CA 1
ATOM 1298 C C . ASP A 1 165 ? -22.584 7.929 8.296 1.00 80.88 165 ASP A C 1
ATOM 1300 O O . ASP A 1 165 ? -23.772 8.208 8.376 1.00 80.88 165 ASP A O 1
ATOM 1304 N N . LEU A 1 166 ? -22.002 7.089 9.162 1.00 74.44 166 LEU A N 1
ATOM 1305 C CA . LEU A 1 166 ? -22.705 6.442 10.285 1.00 74.44 166 LEU A CA 1
ATOM 1306 C C . LEU A 1 166 ? -23.075 7.390 11.440 1.00 74.44 166 LEU A C 1
ATOM 1308 O O . LEU A 1 166 ? -23.813 6.991 12.338 1.00 74.44 166 LEU A O 1
ATOM 1312 N N . GLN A 1 167 ? -22.509 8.599 11.475 1.00 68.62 167 GLN A N 1
ATOM 1313 C CA . GLN A 1 167 ? -22.767 9.594 12.524 1.00 68.62 167 GLN A CA 1
ATOM 1314 C C . GLN A 1 167 ? -23.846 10.617 12.140 1.00 68.62 167 GLN A C 1
ATOM 1316 O O . GLN A 1 167 ? -24.175 11.470 12.965 1.00 68.62 167 GLN A O 1
ATOM 1321 N N . LYS A 1 168 ? -24.358 10.561 10.908 1.00 55.28 168 LYS A N 1
ATOM 1322 C CA . LYS A 1 168 ? -25.480 11.378 10.431 1.00 55.28 168 LYS A CA 1
ATOM 1323 C C . LYS A 1 168 ? -26.793 10.629 10.587 1.00 55.28 168 LYS A C 1
ATOM 1325 O O . LYS A 1 168 ? -27.789 11.321 10.879 1.00 55.28 168 LYS A O 1
#

Sequence (168 aa):
MSARDQEFSGTVNGDVAGRDVVNIHVPAEKPESERQAAFKRHTGIHCSREVRHHLERLMEHHGFTAQELARAWNVGSLVWDQQARRLRSNARKLDLTAGWAGMAVMTTVLVIALVETMFRVTSPYLKPALLFGTCVAYIFMTKFVLLATILPQVTARRVEKTQADLQK

Foldseek 3Di:
DDPPDDPPPDPPPDPDPPPPPPPPPPPPDPPVVVVQVVLCVQQVDRDDPLVSVLVVCCVPPVVDHSPLQSLLVVLVQWDQDPVVSFIAGPQDPVLQVVLVVVLVVLVVVLVVQLVCLVPPPPDPVVSVVSNVVSVVVNVVVNVCSCSNGVSSNVSNVVRVVVVVVVVD

Secondary structure (DSSP, 8-state):
--S--------------TT------------HHHHHHHHHHHH-----HHHHHHHHHHHHHH---HHHHHHHHHTTSEEEETTTTEEEE---HHHHHHHHHHHHHHHHHHHHHHHHHHHH---TTHHHHHHHHHHHHHHHHHHHHIIIIIHHHHHHHHHHHHHHHTT-